Protein AF-A0A2N8ZDZ9-F1 (afdb_monomer_lite)

Sequence (120 aa):
MNQGRKRTKITTKKISAPIIPLRFEDMVLDSGSGIKAYTHRLRYRYVPIVKQIKSGDVVLANRDDIVRDIHQMLTPLPANKSKEGYFSGLVSYFRYIDGMGYHGDLFSNAIMGDCIKHFN

Secondary structure (DSSP, 8-state):
---PPP-----------------GGG-EEE-STT-EEEGGGGGBTT---HHHHHTS---B-S-HHHHHHHHHHHTTS-SSHHHHHHHHHHHHHHHHHHHHT--S-TT-HHHHHHHHTT--

Foldseek 3Di:
DDPDDDDDDDPDDPPPDDPDPDDLQNLWAQQPPRDIQRLSLLQWQLSDDPVVVVVVPTHGPPCVVVSVVVSVVLRPPDNHNVSVVVSVVSSLLRNVCSVVVDDDPSPDPVSVVVVVVVVD

Structure (mmCIF, N/CA/C/O backbone):
data_AF-A0A2N8ZDZ9-F1
#
_entry.id   AF-A0A2N8ZDZ9-F1
#
loop_
_atom_site.group_PDB
_atom_site.id
_atom_site.type_symbol
_atom_site.label_atom_id
_atom_site.label_alt_id
_atom_site.label_comp_id
_atom_site.label_asym_id
_atom_site.label_entity_id
_atom_site.label_seq_id
_atom_site.pdbx_PDB_ins_code
_atom_site.Cartn_x
_atom_site.Cartn_y
_atom_site.Cartn_z
_atom_site.occupancy
_atom_site.B_iso_or_equiv
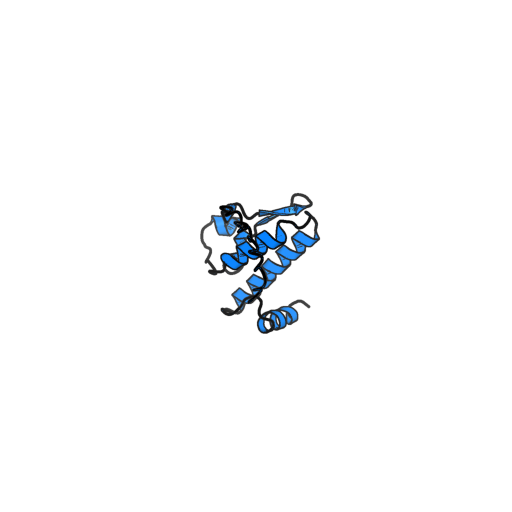_atom_site.auth_seq_id
_atom_site.auth_comp_id
_atom_site.auth_asym_id
_atom_site.auth_atom_id
_atom_site.pdbx_PDB_model_num
ATOM 1 N N . MET A 1 1 ? 3.815 -49.432 45.268 1.00 43.38 1 MET A N 1
ATOM 2 C CA . MET A 1 1 ? 2.802 -48.361 45.113 1.00 43.38 1 MET A CA 1
ATOM 3 C C . MET A 1 1 ? 3.361 -47.306 44.169 1.00 43.38 1 MET A C 1
ATOM 5 O O . MET A 1 1 ? 4.248 -46.571 44.573 1.00 43.38 1 MET A O 1
ATOM 9 N N . ASN A 1 2 ? 2.897 -47.251 42.918 1.00 54.16 2 ASN A N 1
ATOM 10 C CA . ASN A 1 2 ? 3.372 -46.266 41.937 1.00 54.16 2 ASN A CA 1
ATOM 11 C C . ASN A 1 2 ? 2.413 -45.069 41.909 1.00 54.16 2 ASN A C 1
ATOM 13 O O . ASN A 1 2 ? 1.386 -45.108 41.234 1.00 54.16 2 ASN A O 1
ATOM 17 N N . GLN A 1 3 ? 2.724 -44.011 42.661 1.00 61.16 3 GLN A N 1
ATOM 18 C CA . GLN A 1 3 ? 1.995 -42.742 42.574 1.00 61.16 3 GLN A CA 1
ATOM 19 C C . GLN A 1 3 ? 2.439 -41.976 41.319 1.00 61.16 3 GLN A C 1
ATOM 21 O O . GLN A 1 3 ? 3.370 -41.176 41.345 1.00 61.16 3 GLN A O 1
ATOM 26 N N . GLY A 1 4 ? 1.778 -42.241 40.192 1.00 68.50 4 GLY A N 1
ATOM 27 C CA . GLY A 1 4 ? 1.944 -41.449 38.974 1.00 68.50 4 GLY A CA 1
ATOM 28 C C . GLY A 1 4 ? 1.363 -40.037 39.134 1.00 68.50 4 GLY A C 1
ATOM 29 O O . GLY A 1 4 ? 0.242 -39.863 39.613 1.00 68.50 4 GLY A O 1
ATOM 30 N N . ARG A 1 5 ? 2.119 -39.016 38.713 1.00 70.31 5 ARG A N 1
ATOM 31 C CA . ARG A 1 5 ? 1.723 -37.596 38.761 1.00 70.31 5 ARG A CA 1
ATOM 32 C C . ARG A 1 5 ? 0.533 -37.329 37.825 1.00 70.31 5 ARG A C 1
ATOM 34 O O . ARG A 1 5 ? 0.615 -37.605 36.629 1.00 70.31 5 ARG A O 1
ATOM 41 N N . LYS A 1 6 ? -0.560 -36.748 38.344 1.00 69.75 6 LYS A N 1
ATOM 42 C CA . LYS A 1 6 ? -1.724 -36.333 37.533 1.00 69.75 6 LYS A CA 1
ATOM 43 C C . LYS A 1 6 ? -1.302 -35.290 36.488 1.00 69.75 6 LYS A C 1
ATOM 45 O O . LYS A 1 6 ? -0.717 -34.265 36.827 1.00 69.75 6 LYS A O 1
ATOM 50 N N . ARG A 1 7 ? -1.605 -35.558 35.215 1.00 67.12 7 ARG A N 1
ATOM 51 C CA . ARG A 1 7 ? -1.294 -34.689 34.071 1.00 67.12 7 ARG A CA 1
ATOM 52 C C . ARG A 1 7 ? -2.455 -33.710 33.856 1.00 67.12 7 ARG A C 1
ATOM 54 O O . ARG A 1 7 ? -3.563 -34.140 33.548 1.00 67.12 7 ARG A O 1
ATOM 61 N N . THR A 1 8 ? -2.220 -32.411 34.026 1.00 68.94 8 THR A N 1
ATOM 62 C CA . THR A 1 8 ? -3.243 -31.378 33.793 1.00 68.94 8 THR A CA 1
ATOM 63 C C . THR A 1 8 ? -3.447 -31.183 32.291 1.00 68.94 8 THR A C 1
ATOM 65 O O . THR A 1 8 ? -2.526 -30.784 31.580 1.00 68.94 8 THR A O 1
ATOM 68 N N . LYS A 1 9 ? -4.648 -31.492 31.792 1.00 67.12 9 LYS A N 1
ATOM 69 C CA . LYS A 1 9 ? -5.029 -31.310 30.386 1.00 67.12 9 LYS A CA 1
ATOM 70 C C . LYS A 1 9 ? -5.487 -29.860 30.204 1.00 67.12 9 LYS A C 1
ATOM 72 O O . LYS A 1 9 ? -6.586 -29.504 30.615 1.00 67.12 9 LYS A O 1
ATOM 77 N N . ILE A 1 10 ? -4.620 -29.010 29.659 1.00 65.44 10 ILE A N 1
ATOM 78 C CA . ILE A 1 10 ? -4.954 -27.610 29.374 1.00 65.44 10 ILE A CA 1
ATOM 79 C C . ILE A 1 10 ? -5.781 -27.592 28.088 1.00 65.44 10 ILE A C 1
ATOM 81 O O . ILE A 1 10 ? -5.261 -27.857 27.006 1.00 65.44 10 ILE A O 1
ATOM 85 N N . THR A 1 11 ? -7.079 -27.318 28.201 1.00 66.88 11 THR A N 1
ATOM 86 C CA . THR A 1 11 ? -7.948 -27.131 27.037 1.00 66.88 11 THR A CA 1
ATOM 87 C C . THR A 1 11 ? -7.664 -25.754 26.447 1.00 66.88 11 THR A C 1
ATOM 89 O O . THR A 1 11 ? -8.215 -24.750 26.895 1.00 66.88 11 THR A O 1
ATOM 92 N N . THR A 1 12 ? -6.785 -25.681 25.451 1.00 66.56 12 THR A N 1
ATOM 93 C CA . THR A 1 12 ? -6.634 -24.469 24.647 1.00 66.56 12 THR A CA 1
ATOM 94 C C . THR A 1 12 ? -7.909 -24.291 23.826 1.00 66.56 12 THR A C 1
ATOM 96 O O . THR A 1 12 ? -8.196 -25.059 22.907 1.00 66.56 12 THR A O 1
ATOM 99 N N . LYS A 1 13 ? -8.733 -23.294 24.173 1.00 65.88 13 LYS A N 1
ATOM 100 C CA . LYS A 1 13 ? -9.802 -22.852 23.272 1.00 65.88 13 LYS A CA 1
ATOM 101 C C . LYS A 1 13 ? -9.122 -22.405 21.979 1.00 65.88 13 LYS A C 1
ATOM 103 O O . LYS A 1 13 ? -8.348 -21.451 22.002 1.00 65.88 13 LYS A O 1
ATOM 108 N N . LYS A 1 14 ? -9.380 -23.099 20.865 1.00 61.81 14 LYS A N 1
ATOM 109 C CA . LYS A 1 14 ? -9.015 -22.600 19.536 1.00 61.81 14 LYS A CA 1
ATOM 110 C C . LYS A 1 14 ? -9.757 -21.282 19.342 1.00 61.81 14 LYS A C 1
ATOM 112 O O . LYS A 1 14 ? -10.966 -21.283 19.127 1.00 61.81 14 LYS A O 1
ATOM 117 N N . ILE A 1 15 ? -9.046 -20.169 19.472 1.00 60.97 15 ILE A N 1
ATOM 118 C CA . ILE A 1 15 ? -9.559 -18.868 19.063 1.00 60.97 15 ILE A CA 1
ATOM 119 C C . ILE A 1 15 ? -9.626 -18.944 17.540 1.00 60.97 15 ILE A C 1
ATOM 121 O O . ILE A 1 15 ? -8.602 -18.915 16.863 1.00 60.97 15 ILE A O 1
ATOM 125 N N . SER A 1 16 ? -10.826 -19.165 17.006 1.00 61.44 16 SER A N 1
ATOM 126 C CA . SER A 1 16 ? -11.061 -19.040 15.573 1.00 61.44 16 SER A CA 1
ATOM 127 C C . SER A 1 16 ? -10.840 -17.577 15.217 1.00 61.44 16 SER A C 1
ATOM 129 O O . SER A 1 16 ? -11.585 -16.720 15.693 1.00 61.44 16 SER A O 1
ATOM 131 N N . ALA A 1 17 ? -9.818 -17.282 14.415 1.00 59.94 17 ALA A N 1
ATOM 132 C CA . ALA A 1 17 ? -9.669 -15.952 13.849 1.00 59.94 17 ALA A CA 1
ATOM 133 C C . ALA A 1 17 ? -10.923 -15.656 13.001 1.00 59.94 17 ALA A C 1
ATOM 135 O O . ALA A 1 17 ? -11.327 -16.514 12.209 1.00 59.94 17 ALA A O 1
ATOM 136 N N . PRO A 1 18 ? -11.589 -14.505 13.186 1.00 60.38 18 PRO A N 1
ATOM 137 C CA . PRO A 1 18 ? -12.742 -14.157 12.373 1.00 60.38 18 PRO A CA 1
ATOM 138 C C . PRO A 1 18 ? -12.302 -14.024 10.911 1.00 60.38 18 PRO A C 1
ATOM 140 O O . PRO A 1 18 ? -11.437 -13.216 10.578 1.00 60.38 18 PRO A O 1
ATOM 143 N N . ILE A 1 19 ? -12.897 -14.836 10.035 1.00 61.25 19 ILE A N 1
ATOM 144 C CA . ILE A 1 19 ? -12.718 -14.715 8.588 1.00 61.25 19 ILE A CA 1
ATOM 145 C C . ILE A 1 19 ? -13.585 -13.536 8.150 1.00 61.25 19 ILE A C 1
ATOM 147 O O . ILE A 1 19 ? -14.786 -13.685 7.942 1.00 61.25 19 ILE A O 1
ATOM 151 N N . ILE A 1 20 ? -12.992 -12.347 8.075 1.00 61.91 20 ILE A N 1
ATOM 152 C CA . ILE A 1 20 ? -13.667 -11.165 7.540 1.00 61.91 20 ILE A CA 1
ATOM 153 C C . ILE A 1 20 ? -13.511 -11.214 6.015 1.00 61.91 20 ILE A C 1
ATOM 155 O O . ILE A 1 20 ? -12.375 -11.135 5.535 1.00 61.91 20 ILE A O 1
ATOM 159 N N . PRO A 1 21 ? -14.599 -11.355 5.234 1.00 67.94 21 PRO A N 1
ATOM 160 C CA . PRO A 1 21 ? -14.530 -11.212 3.787 1.00 67.94 21 PRO A CA 1
ATOM 161 C C . PRO A 1 21 ? -14.226 -9.745 3.458 1.00 67.94 21 PRO A C 1
ATOM 163 O O . PRO A 1 21 ? -15.121 -8.908 3.392 1.00 67.94 21 PRO A O 1
ATOM 166 N N . LEU A 1 22 ? -12.943 -9.427 3.303 1.00 76.25 22 LEU A N 1
ATOM 167 C CA . LEU A 1 22 ? -12.468 -8.095 2.948 1.00 76.25 22 LEU A CA 1
ATOM 168 C C . LEU A 1 22 ? -12.307 -8.023 1.429 1.00 76.25 22 LEU A C 1
ATOM 170 O O . LEU A 1 22 ? -11.383 -8.621 0.874 1.00 76.25 22 LEU A O 1
ATOM 174 N N . ARG A 1 23 ? -13.212 -7.310 0.753 1.00 85.00 23 ARG A N 1
ATOM 175 C CA . ARG A 1 23 ? -13.049 -6.991 -0.671 1.00 85.00 23 ARG A CA 1
ATOM 176 C C . ARG A 1 23 ? -12.003 -5.895 -0.817 1.00 85.00 23 ARG A C 1
ATOM 178 O O . ARG A 1 23 ? -11.942 -4.986 0.009 1.00 85.00 23 ARG A O 1
ATOM 185 N N . PHE A 1 24 ? -11.200 -5.955 -1.876 1.00 84.56 24 PHE A N 1
ATOM 186 C CA . PHE A 1 24 ? -10.158 -4.955 -2.111 1.00 84.56 24 PHE A CA 1
ATOM 187 C C . PHE A 1 24 ? -10.750 -3.554 -2.278 1.00 84.56 24 PHE A C 1
ATOM 189 O O . PHE A 1 24 ? -10.213 -2.576 -1.769 1.00 84.56 24 PHE A O 1
ATOM 196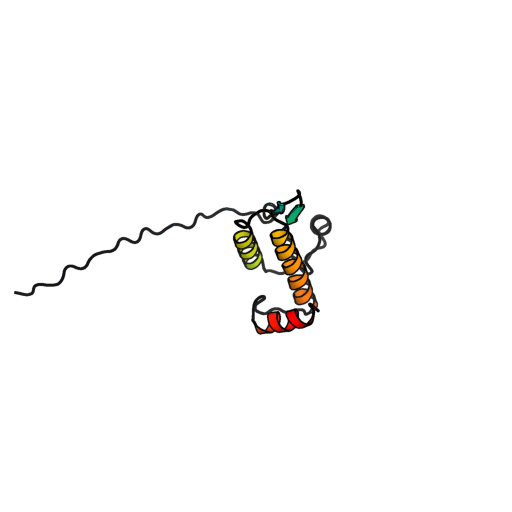 N N . GLU A 1 25 ? -11.901 -3.444 -2.924 1.00 84.31 25 GLU A N 1
ATOM 197 C CA . GLU A 1 25 ? -12.588 -2.177 -3.167 1.00 84.31 25 GLU A CA 1
ATOM 198 C C . GLU A 1 25 ? -12.944 -1.452 -1.858 1.00 84.31 25 GLU A C 1
ATOM 200 O O . GLU A 1 25 ? -12.907 -0.220 -1.810 1.00 84.31 25 GLU A O 1
ATOM 205 N N . ASP A 1 26 ? -13.176 -2.214 -0.786 1.00 87.00 26 ASP A N 1
ATOM 206 C CA . ASP A 1 26 ? -13.530 -1.715 0.543 1.00 87.00 26 ASP A CA 1
ATOM 207 C C . ASP A 1 26 ? -12.297 -1.355 1.395 1.00 87.00 26 ASP A C 1
ATOM 209 O O . ASP A 1 26 ? -12.433 -0.776 2.473 1.00 87.00 26 ASP A O 1
ATOM 213 N N . MET A 1 27 ? -11.076 -1.640 0.919 1.00 91.50 27 MET A N 1
ATOM 214 C CA . MET A 1 27 ? -9.825 -1.368 1.640 1.00 91.50 27 MET A CA 1
ATOM 215 C C . MET A 1 27 ? -9.454 0.119 1.580 1.00 91.50 27 MET A C 1
ATOM 217 O O . MET A 1 27 ? -8.533 0.540 0.859 1.00 91.50 27 MET A O 1
ATOM 221 N N . VAL A 1 28 ? -10.186 0.919 2.353 1.00 92.12 28 VAL A N 1
ATOM 222 C CA . VAL A 1 28 ? -10.046 2.371 2.469 1.00 92.12 28 VAL A CA 1
ATOM 223 C C . VAL A 1 28 ? -9.759 2.748 3.917 1.00 92.12 28 VAL A C 1
ATOM 225 O O . VAL A 1 28 ? -10.450 2.325 4.836 1.00 92.12 28 VAL A O 1
ATOM 228 N N . LEU A 1 29 ? -8.733 3.565 4.116 1.00 90.81 29 LEU A N 1
ATOM 229 C CA . LEU A 1 29 ? -8.361 4.120 5.406 1.00 90.81 29 LEU A CA 1
ATOM 230 C C . LEU A 1 29 ? -8.825 5.573 5.492 1.00 90.81 29 LEU A C 1
ATOM 232 O O . LEU A 1 29 ? -8.615 6.351 4.560 1.00 90.81 29 LEU A O 1
ATOM 236 N N . ASP A 1 30 ? -9.412 5.940 6.628 1.00 89.81 30 ASP A N 1
ATOM 237 C CA . ASP A 1 30 ? -9.589 7.340 7.004 1.00 89.81 30 ASP A CA 1
ATOM 238 C C . ASP A 1 30 ? -8.286 7.850 7.633 1.00 89.81 30 ASP A C 1
ATOM 240 O O . ASP A 1 30 ? -7.819 7.312 8.646 1.00 89.81 30 ASP A O 1
ATOM 244 N N . SER A 1 31 ? -7.676 8.843 6.991 1.00 82.62 31 SER A N 1
ATOM 245 C CA . SER A 1 31 ? -6.432 9.483 7.426 1.00 82.62 31 SER A CA 1
ATOM 246 C C . SER A 1 31 ? -6.682 10.784 8.203 1.00 82.62 31 SER A C 1
ATOM 248 O O . SER A 1 31 ? -5.739 11.503 8.523 1.00 82.62 31 SER A O 1
ATOM 250 N N . GLY A 1 32 ? -7.936 11.081 8.547 1.00 79.12 32 GLY A N 1
ATOM 251 C CA . GLY A 1 32 ? -8.328 12.341 9.166 1.00 79.12 32 GLY A CA 1
ATOM 252 C C . GLY A 1 32 ? -8.525 13.448 8.130 1.00 79.12 32 GLY A C 1
ATOM 253 O O . GLY A 1 32 ? -8.169 13.318 6.957 1.00 79.12 32 GLY A O 1
ATOM 254 N N . SER A 1 33 ? -9.152 14.547 8.555 1.00 78.00 33 SER A N 1
ATOM 255 C CA . SER A 1 33 ? -9.435 15.717 7.702 1.00 78.00 33 SER A CA 1
ATOM 256 C C . SER A 1 33 ? -10.252 15.409 6.433 1.00 78.00 33 SER A C 1
ATOM 258 O O . SER A 1 33 ? -10.213 16.168 5.468 1.00 78.00 33 SER A O 1
ATOM 260 N N . GLY A 1 34 ? -10.986 14.289 6.412 1.00 80.25 34 GLY A N 1
ATOM 261 C CA . GLY A 1 34 ? -11.772 13.840 5.257 1.00 80.25 34 GLY A CA 1
ATOM 262 C C . GLY A 1 34 ? -10.953 13.198 4.129 1.00 80.25 34 GLY A C 1
ATOM 263 O O . GLY A 1 34 ? -11.514 12.879 3.078 1.00 80.25 34 GLY A O 1
ATOM 264 N N . ILE A 1 35 ? -9.646 12.986 4.322 1.00 84.88 35 ILE A N 1
ATOM 265 C CA . ILE A 1 35 ? -8.767 12.373 3.322 1.00 84.88 35 ILE A CA 1
ATOM 266 C C . ILE A 1 35 ? -8.866 10.848 3.416 1.00 84.88 35 ILE A C 1
ATOM 268 O O . ILE A 1 35 ? -8.650 10.246 4.468 1.00 84.88 35 ILE A O 1
ATOM 272 N N . LYS A 1 36 ? -9.166 10.216 2.276 1.00 90.00 36 LYS A N 1
ATOM 273 C CA . LYS A 1 36 ? -9.270 8.758 2.146 1.00 90.00 36 LYS A CA 1
ATOM 274 C C . LYS A 1 36 ? -8.036 8.174 1.468 1.00 90.00 36 LYS A C 1
ATOM 276 O O . LYS A 1 36 ? -7.724 8.517 0.325 1.00 90.00 36 LYS A O 1
ATOM 281 N N . ALA A 1 37 ? -7.385 7.232 2.139 1.00 90.88 37 ALA A N 1
ATOM 282 C CA . ALA A 1 37 ? -6.279 6.454 1.603 1.00 90.88 37 ALA A CA 1
ATOM 283 C C . ALA A 1 37 ? -6.776 5.090 1.096 1.00 90.88 37 ALA A C 1
ATOM 285 O O . ALA A 1 37 ? -7.216 4.232 1.855 1.00 90.88 37 ALA A O 1
ATOM 286 N N . TYR A 1 38 ? -6.703 4.880 -0.217 1.00 93.94 38 TYR A N 1
ATOM 287 C CA . TYR A 1 38 ? -7.184 3.664 -0.875 1.00 93.94 38 TYR A CA 1
ATOM 288 C C . TYR A 1 38 ? -6.070 2.616 -0.941 1.00 93.94 38 TYR A C 1
ATOM 290 O O . TYR A 1 38 ? -5.313 2.563 -1.912 1.00 93.94 38 TYR A O 1
ATOM 298 N N . THR A 1 39 ? -5.952 1.787 0.094 1.00 93.31 39 THR A N 1
ATOM 299 C CA . THR A 1 39 ? -4.868 0.794 0.211 1.00 93.31 39 THR A CA 1
ATOM 300 C C . THR A 1 39 ? -4.870 -0.267 -0.882 1.00 93.31 39 THR A C 1
ATOM 302 O O . THR A 1 39 ? -3.798 -0.716 -1.274 1.00 93.31 39 THR A O 1
ATOM 305 N N . HIS A 1 40 ? -6.020 -0.581 -1.485 1.00 94.00 40 HIS A N 1
ATOM 306 C CA . HIS A 1 40 ? -6.063 -1.505 -2.622 1.00 94.00 40 HIS A CA 1
ATOM 307 C C . HIS A 1 40 ? -5.241 -1.044 -3.824 1.00 94.00 40 HIS A C 1
ATOM 309 O O . HIS A 1 40 ? -4.861 -1.871 -4.640 1.00 94.00 40 HIS A O 1
ATOM 315 N N . ARG A 1 41 ? -4.930 0.254 -3.949 1.00 95.06 41 ARG A N 1
ATOM 316 C CA . ARG A 1 41 ? -4.060 0.772 -5.017 1.00 95.06 41 ARG A CA 1
ATOM 317 C C . ARG A 1 41 ? -2.676 0.135 -4.997 1.00 95.06 41 ARG A C 1
ATOM 319 O O . ARG A 1 41 ? -2.046 0.023 -6.044 1.00 95.06 41 ARG A O 1
ATOM 326 N N . LEU A 1 42 ? -2.215 -0.280 -3.816 1.00 94.62 42 LEU A N 1
ATOM 327 C CA . LEU A 1 42 ? -0.915 -0.909 -3.640 1.00 94.62 42 LEU A CA 1
ATOM 328 C C . LEU A 1 42 ? -0.818 -2.230 -4.408 1.00 94.62 42 LEU A C 1
ATOM 330 O O . LEU A 1 42 ? 0.283 -2.611 -4.759 1.00 94.62 42 LEU A O 1
ATOM 334 N N . ARG A 1 43 ? -1.922 -2.903 -4.758 1.00 94.25 43 ARG A N 1
ATOM 335 C CA . ARG A 1 43 ? -1.873 -4.184 -5.488 1.00 94.25 43 ARG A CA 1
AT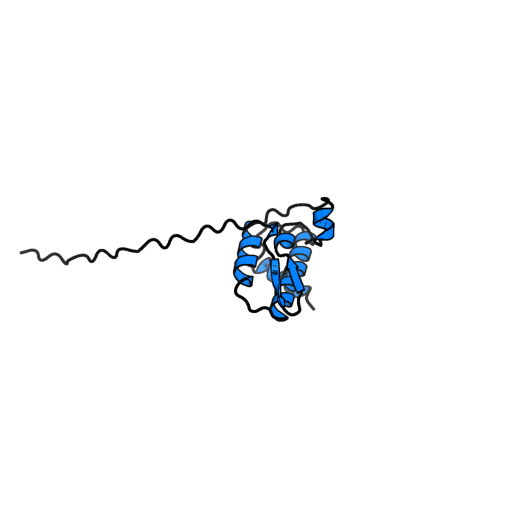OM 336 C C . ARG A 1 43 ? -1.391 -4.079 -6.937 1.00 94.25 43 ARG A C 1
ATOM 338 O O . ARG A 1 43 ? -1.064 -5.093 -7.547 1.00 94.25 43 ARG A O 1
ATOM 345 N N . TYR A 1 44 ? -1.384 -2.874 -7.500 1.00 95.19 44 TYR A N 1
ATOM 346 C CA . TYR A 1 44 ? -1.036 -2.631 -8.896 1.00 95.19 44 TYR A CA 1
ATOM 347 C C . TYR A 1 44 ? 0.394 -2.105 -9.021 1.00 95.19 44 TYR A C 1
ATOM 349 O O . TYR A 1 44 ? 0.882 -1.400 -8.130 1.00 95.19 44 TYR A O 1
ATOM 357 N N . ARG A 1 45 ? 1.041 -2.399 -10.153 1.00 93.69 45 ARG A N 1
ATOM 358 C CA . ARG A 1 45 ? 2.356 -1.851 -10.505 1.00 93.69 45 ARG A CA 1
ATOM 359 C C . ARG A 1 45 ? 2.302 -0.327 -10.604 1.00 93.69 45 ARG A C 1
ATOM 361 O O . ARG A 1 45 ? 1.334 0.229 -11.118 1.00 93.69 45 ARG A O 1
ATOM 368 N N . TYR A 1 46 ? 3.339 0.338 -10.103 1.00 94.56 46 TYR A N 1
ATOM 369 C CA . TYR A 1 46 ? 3.496 1.796 -10.030 1.00 94.56 46 TYR A CA 1
ATOM 370 C C . TYR A 1 46 ? 2.430 2.535 -9.209 1.00 94.56 46 TYR A C 1
ATOM 372 O O . TYR A 1 46 ? 2.387 3.770 -9.195 1.00 94.56 46 TYR A O 1
ATOM 380 N N . VAL A 1 47 ? 1.597 1.804 -8.463 1.00 95.19 47 VAL A N 1
ATOM 381 C CA . VAL A 1 47 ? 0.606 2.357 -7.531 1.00 95.19 47 VAL A CA 1
ATOM 382 C C . VAL A 1 47 ? -0.227 3.488 -8.181 1.00 95.19 47 VAL A C 1
ATOM 384 O O . VAL A 1 47 ? -0.135 4.669 -7.793 1.00 95.19 47 VAL A O 1
ATOM 387 N N . PRO A 1 48 ? -1.027 3.155 -9.209 1.00 94.75 48 PRO A N 1
ATOM 388 C CA . PRO A 1 48 ? -1.836 4.101 -9.960 1.00 94.75 48 PRO A CA 1
ATOM 389 C C . PRO A 1 48 ? -2.861 4.785 -9.051 1.00 94.75 48 PRO A C 1
ATOM 391 O O . PRO A 1 48 ? -3.182 4.323 -7.948 1.00 94.75 48 PRO A O 1
ATOM 394 N N . ILE A 1 49 ? -3.376 5.931 -9.483 1.00 94.00 49 ILE A N 1
ATOM 395 C CA . ILE A 1 49 ? -4.480 6.599 -8.782 1.00 94.00 49 ILE A CA 1
ATOM 396 C C . ILE A 1 49 ? -5.805 5.872 -9.045 1.00 94.0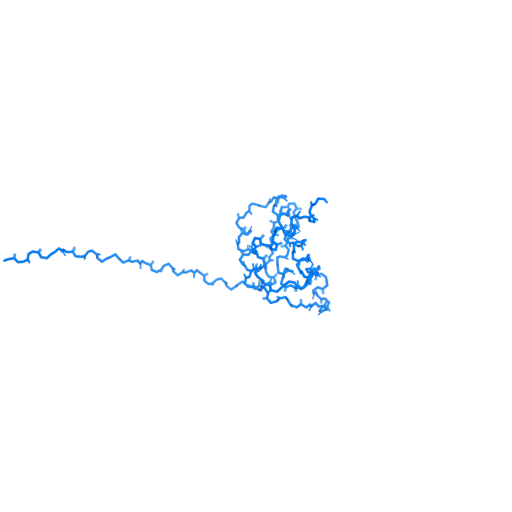0 49 ILE A C 1
ATOM 398 O O . ILE A 1 49 ? -5.966 5.189 -10.052 1.00 94.00 49 ILE A O 1
ATOM 402 N N . VAL A 1 50 ? -6.802 6.068 -8.177 1.00 92.19 50 VAL A N 1
ATOM 403 C CA . VAL A 1 50 ? -8.121 5.408 -8.301 1.00 92.19 50 VAL A CA 1
ATOM 404 C C . VAL A 1 50 ? -8.766 5.642 -9.672 1.00 92.19 50 VAL A C 1
ATOM 406 O O . VAL A 1 50 ? -9.390 4.741 -10.223 1.00 92.19 50 VAL A O 1
ATOM 409 N N . LYS A 1 51 ? -8.588 6.835 -10.257 1.00 92.19 51 LYS A N 1
ATOM 410 C CA . LYS A 1 51 ? -9.102 7.149 -11.600 1.00 92.19 51 LYS A CA 1
ATOM 411 C C . LYS A 1 51 ? -8.486 6.263 -12.693 1.00 92.19 51 LYS A C 1
ATOM 413 O O . LYS A 1 51 ? -9.214 5.834 -13.574 1.00 92.19 51 LYS A O 1
ATOM 418 N N . GLN A 1 52 ? -7.191 5.961 -12.600 1.00 92.12 52 GLN A N 1
ATOM 419 C CA . GLN A 1 52 ? -6.481 5.089 -13.547 1.00 92.12 52 GLN A CA 1
ATOM 420 C C . GLN A 1 52 ? -6.886 3.619 -13.379 1.00 92.12 52 GLN A C 1
ATOM 422 O O . GLN A 1 52 ? -7.027 2.892 -14.352 1.00 92.12 52 GLN A O 1
ATOM 427 N N . ILE A 1 53 ? -7.148 3.183 -12.145 1.00 91.44 53 ILE A N 1
ATOM 428 C CA . ILE A 1 53 ? -7.669 1.830 -11.896 1.00 91.44 53 ILE A CA 1
ATOM 429 C C . ILE A 1 53 ? -9.036 1.660 -12.565 1.00 91.44 53 ILE A C 1
ATOM 431 O O . ILE A 1 53 ? -9.295 0.644 -13.201 1.00 91.44 53 ILE A O 1
ATOM 435 N N . LYS A 1 54 ? -9.897 2.681 -12.479 1.00 90.75 54 LYS A N 1
ATOM 436 C CA . LYS A 1 54 ? -11.214 2.670 -13.128 1.00 90.75 54 LYS A CA 1
ATOM 437 C C . LYS A 1 54 ? -11.147 2.646 -14.657 1.00 90.75 54 LYS A C 1
ATOM 439 O O . LYS A 1 54 ? -12.082 2.142 -15.265 1.00 90.75 54 LYS A O 1
ATOM 444 N N . SER A 1 55 ? -10.087 3.175 -15.273 1.00 92.25 55 SER A N 1
ATOM 445 C CA . SER A 1 55 ? -9.909 3.100 -16.730 1.00 92.25 55 SER A CA 1
ATOM 446 C C . SER A 1 55 ? -9.419 1.733 -17.219 1.00 92.25 55 SER A C 1
ATOM 448 O O . SER A 1 55 ? -9.400 1.511 -18.422 1.00 92.25 55 SER A O 1
ATOM 450 N N . GLY A 1 56 ? -9.041 0.815 -16.321 1.00 88.19 56 GLY A N 1
ATOM 451 C CA . GLY A 1 56 ? -8.712 -0.577 -16.653 1.00 88.19 56 GLY A CA 1
ATOM 452 C C . GLY A 1 56 ? -7.295 -0.821 -17.184 1.00 88.19 56 GLY A C 1
ATOM 453 O O . GLY A 1 56 ? -6.865 -1.968 -17.229 1.00 88.19 56 GLY A O 1
ATOM 454 N N . ASP A 1 57 ? -6.542 0.228 -17.515 1.00 90.00 57 ASP A N 1
ATOM 455 C CA . ASP A 1 57 ? -5.152 0.142 -17.986 1.00 90.00 57 ASP A CA 1
ATOM 456 C C . ASP A 1 57 ? -4.157 0.039 -16.813 1.00 90.00 57 ASP A C 1
ATOM 458 O O . ASP A 1 57 ? -3.331 0.919 -16.565 1.00 90.00 57 ASP A O 1
ATOM 462 N N . VAL A 1 58 ? -4.318 -1.000 -15.988 1.00 93.25 58 VAL A N 1
ATOM 463 C CA . VAL A 1 58 ? -3.484 -1.238 -14.802 1.00 93.25 58 VAL A CA 1
ATOM 464 C C . VAL A 1 58 ? -3.041 -2.693 -14.720 1.00 93.25 58 VAL A C 1
ATOM 466 O O . VAL A 1 58 ? -3.799 -3.617 -15.000 1.00 93.25 58 VAL A O 1
ATOM 469 N N . VAL A 1 59 ? -1.801 -2.902 -14.281 1.00 93.44 59 VAL A N 1
ATOM 470 C CA . VAL A 1 59 ? -1.190 -4.233 -14.173 1.00 93.44 59 VAL A CA 1
ATOM 471 C C . VAL A 1 59 ? -1.122 -4.653 -12.709 1.00 93.44 59 VAL A C 1
ATOM 473 O O . VAL A 1 59 ? -0.654 -3.889 -11.864 1.00 93.44 59 VAL A O 1
ATOM 476 N N . LEU A 1 60 ? -1.562 -5.874 -12.398 1.00 92.94 60 LEU A N 1
ATOM 477 C CA . LEU A 1 60 ? -1.438 -6.449 -11.057 1.00 92.94 60 LEU A CA 1
ATOM 478 C C . LEU A 1 60 ? 0.023 -6.792 -10.732 1.00 92.94 60 LEU A C 1
ATOM 480 O O . LEU A 1 60 ? 0.769 -7.297 -11.570 1.00 92.94 60 LEU A O 1
ATOM 484 N N . ALA A 1 61 ? 0.425 -6.523 -9.492 1.00 91.19 61 ALA A N 1
ATOM 485 C CA . ALA A 1 61 ? 1.758 -6.819 -8.967 1.00 91.19 61 ALA A CA 1
ATOM 486 C C . ALA A 1 61 ? 1.803 -8.107 -8.119 1.00 91.19 61 ALA A C 1
ATOM 488 O O . ALA A 1 61 ? 2.841 -8.400 -7.537 1.00 91.19 61 ALA A O 1
ATOM 489 N N . ASN A 1 62 ? 0.699 -8.867 -8.040 1.00 90.06 62 ASN A N 1
ATOM 490 C CA . ASN A 1 62 ? 0.584 -10.137 -7.301 1.00 90.06 62 ASN A CA 1
ATOM 491 C C . ASN A 1 62 ? 1.045 -10.065 -5.831 1.00 90.06 62 ASN A C 1
ATOM 493 O O . ASN A 1 62 ? 1.623 -11.009 -5.304 1.00 90.06 62 ASN A O 1
ATOM 497 N N . ARG A 1 63 ? 0.777 -8.939 -5.162 1.00 90.69 63 ARG A N 1
ATOM 498 C CA . ARG A 1 63 ? 1.152 -8.676 -3.759 1.00 90.69 63 ARG A CA 1
ATOM 499 C C . ARG A 1 63 ? -0.059 -8.512 -2.841 1.00 90.69 63 ARG A C 1
ATOM 501 O O . ARG A 1 63 ? -0.027 -7.753 -1.879 1.00 90.69 63 ARG A O 1
ATOM 508 N N . ASP A 1 64 ? -1.141 -9.207 -3.174 1.00 91.19 64 ASP A N 1
ATOM 509 C CA . ASP A 1 64 ? -2.460 -9.078 -2.549 1.00 91.19 64 ASP A CA 1
ATOM 510 C C . ASP A 1 64 ? -2.432 -9.385 -1.035 1.00 91.19 64 ASP A C 1
ATOM 512 O O . ASP A 1 64 ? -3.038 -8.645 -0.257 1.00 91.19 64 ASP A O 1
ATOM 516 N N . ASP A 1 65 ? -1.669 -10.393 -0.596 1.00 90.00 65 ASP A N 1
ATOM 517 C CA . ASP A 1 65 ? -1.517 -10.734 0.829 1.00 90.00 65 ASP A CA 1
ATOM 518 C C . ASP A 1 65 ? -0.820 -9.621 1.620 1.00 90.00 65 ASP A C 1
ATOM 520 O O . ASP A 1 65 ? -1.322 -9.170 2.646 1.00 90.00 65 ASP A O 1
ATOM 524 N N . ILE A 1 66 ? 0.267 -9.074 1.070 1.00 91.38 66 ILE A N 1
ATOM 525 C CA . ILE A 1 66 ? 0.992 -7.946 1.666 1.00 91.38 66 ILE A CA 1
ATOM 526 C C . ILE A 1 66 ? 0.080 -6.720 1.793 1.00 91.38 66 ILE A C 1
ATOM 528 O O . ILE A 1 66 ? 0.088 -6.025 2.808 1.00 91.38 66 ILE A O 1
ATOM 532 N N . VAL A 1 67 ? -0.734 -6.439 0.770 1.00 92.81 67 VAL A N 1
ATOM 533 C CA . VAL A 1 67 ? -1.677 -5.311 0.801 1.00 92.81 67 VAL A CA 1
ATOM 534 C C . VAL A 1 67 ? -2.736 -5.503 1.888 1.00 92.81 67 VAL A C 1
ATOM 536 O O . VAL A 1 67 ? -3.102 -4.530 2.555 1.00 92.81 67 VAL A O 1
ATOM 539 N N . ARG A 1 68 ? -3.209 -6.737 2.101 1.00 92.31 68 ARG A N 1
ATOM 540 C CA . ARG A 1 68 ? -4.137 -7.071 3.192 1.00 92.31 68 ARG A CA 1
ATOM 541 C C . ARG A 1 68 ? -3.497 -6.860 4.557 1.00 92.31 68 ARG A C 1
ATOM 543 O O . ARG A 1 68 ? -4.114 -6.192 5.386 1.00 92.31 68 ARG A O 1
ATOM 550 N N . ASP A 1 69 ? -2.274 -7.333 4.755 1.00 91.81 69 ASP A N 1
ATOM 551 C CA . ASP A 1 69 ? -1.551 -7.180 6.021 1.00 91.81 69 ASP A CA 1
ATOM 552 C C . ASP A 1 69 ? -1.305 -5.703 6.348 1.00 91.81 69 ASP A C 1
ATOM 554 O O . ASP A 1 69 ? -1.606 -5.244 7.450 1.00 91.81 69 ASP A O 1
ATOM 558 N N . ILE A 1 70 ? -0.862 -4.916 5.361 1.00 93.19 70 ILE A N 1
ATOM 559 C CA . ILE A 1 70 ? -0.684 -3.463 5.498 1.00 93.19 70 ILE A CA 1
ATOM 560 C C . ILE A 1 70 ? -1.998 -2.789 5.893 1.00 93.19 70 ILE A C 1
ATOM 562 O O . ILE A 1 70 ? -2.027 -1.963 6.807 1.00 93.19 70 ILE A O 1
ATOM 566 N N . HIS A 1 71 ? -3.095 -3.111 5.209 1.00 93.50 71 HIS A N 1
ATOM 567 C CA . HIS A 1 71 ? -4.386 -2.504 5.511 1.00 93.50 71 HIS A CA 1
ATOM 568 C C . HIS A 1 71 ? -4.852 -2.852 6.923 1.00 93.50 71 HIS A C 1
ATOM 570 O O . HIS A 1 71 ? -5.264 -1.960 7.665 1.00 93.50 71 HIS A O 1
ATOM 576 N N . GLN A 1 72 ? -4.743 -4.119 7.324 1.00 91.75 72 GLN A N 1
ATOM 577 C CA . GLN A 1 72 ? -5.093 -4.562 8.672 1.00 91.75 72 GLN A CA 1
ATOM 578 C C . GLN A 1 72 ? -4.225 -3.883 9.734 1.00 91.75 72 GLN A C 1
ATOM 580 O O . GLN A 1 72 ? -4.756 -3.436 10.747 1.00 91.75 72 GLN A O 1
ATOM 585 N N . MET A 1 73 ? -2.925 -3.725 9.477 1.00 91.50 73 MET A N 1
ATOM 586 C CA . MET A 1 73 ? -1.990 -3.039 10.371 1.00 91.50 73 MET A CA 1
ATOM 587 C C . MET A 1 73 ? -2.324 -1.550 10.534 1.00 91.50 73 MET A C 1
ATOM 589 O O . MET A 1 73 ? -2.251 -1.014 11.638 1.00 91.50 73 MET A O 1
ATOM 593 N N . LEU A 1 74 ? -2.710 -0.869 9.451 1.00 91.81 74 LEU A N 1
ATOM 594 C CA . LEU A 1 74 ? -3.024 0.561 9.482 1.00 91.81 74 LEU A CA 1
ATOM 595 C C . LEU A 1 74 ? -4.452 0.858 9.965 1.00 91.81 74 LEU A C 1
ATOM 597 O O . LEU A 1 74 ? -4.710 1.954 10.460 1.00 91.81 74 LEU A O 1
ATOM 601 N N . THR A 1 75 ? -5.388 -0.083 9.832 1.00 92.00 75 THR A N 1
ATOM 602 C CA . THR A 1 75 ? -6.796 0.083 10.235 1.00 92.00 75 THR A CA 1
ATOM 603 C C . THR A 1 75 ? -6.970 0.597 11.672 1.00 92.00 75 THR A C 1
ATOM 605 O O . THR A 1 75 ? -7.630 1.628 11.821 1.00 92.00 75 THR A O 1
ATOM 608 N N . PRO A 1 76 ? -6.366 -0.019 12.712 1.00 92.25 76 PRO A N 1
ATOM 609 C CA . PRO A 1 76 ? -6.555 0.400 14.103 1.00 92.25 76 PRO A CA 1
ATOM 610 C C . PRO A 1 76 ? -5.861 1.722 14.457 1.00 92.25 76 PRO A C 1
ATOM 612 O O . PRO A 1 76 ? -6.089 2.250 15.544 1.00 92.25 76 PRO A O 1
ATOM 615 N N . LEU A 1 77 ? -5.010 2.270 13.580 1.00 90.44 77 LEU A N 1
ATOM 616 C CA . LEU A 1 77 ? -4.332 3.536 13.849 1.00 90.44 77 LEU A CA 1
ATOM 617 C C . LEU A 1 77 ? -5.324 4.709 13.832 1.00 90.44 77 LEU A C 1
ATOM 619 O O . LEU A 1 77 ? -6.212 4.741 12.968 1.00 90.44 77 LEU A O 1
ATOM 623 N N . PRO A 1 78 ? -5.147 5.707 14.719 1.00 90.56 78 PRO A N 1
ATOM 624 C CA . PRO A 1 78 ? -6.007 6.883 14.759 1.00 90.56 78 PRO A CA 1
ATOM 625 C C . PRO A 1 78 ? -5.986 7.636 13.425 1.00 90.56 78 PRO A C 1
ATOM 627 O O . PRO A 1 78 ? -4.958 7.713 12.749 1.00 90.56 78 PRO A O 1
ATOM 630 N N . ALA A 1 79 ? -7.132 8.206 13.056 1.00 89.56 79 ALA A N 1
ATOM 631 C CA . ALA A 1 79 ? -7.277 9.043 11.871 1.00 89.56 79 ALA A CA 1
ATOM 632 C C . ALA A 1 79 ? -6.524 10.370 12.080 1.00 89.56 79 ALA A C 1
ATOM 634 O O . ALA A 1 79 ? -7.045 11.317 12.667 1.00 89.56 79 ALA A O 1
ATOM 635 N N . ASN A 1 80 ? -5.259 10.409 11.664 1.00 88.81 80 ASN A N 1
ATOM 636 C CA . ASN A 1 80 ? -4.378 11.561 11.806 1.00 88.81 80 ASN A CA 1
ATOM 637 C C . ASN A 1 80 ? -3.439 11.715 10.599 1.00 88.81 80 ASN A C 1
ATOM 639 O O . ASN A 1 80 ? -3.241 10.792 9.806 1.00 88.81 80 ASN A O 1
ATOM 643 N N . LYS A 1 81 ? -2.782 12.877 10.517 1.00 87.31 81 LYS A N 1
ATOM 644 C CA . LYS A 1 81 ? -1.825 13.200 9.447 1.00 87.31 81 LYS A CA 1
ATOM 645 C C . LYS A 1 81 ? -0.678 12.185 9.329 1.00 87.31 81 LYS A C 1
ATOM 647 O O . LYS A 1 81 ? -0.172 11.951 8.237 1.00 87.31 81 LYS A O 1
ATOM 652 N N . SER A 1 82 ? -0.275 11.540 10.424 1.00 88.75 82 SER A N 1
ATOM 653 C CA . SER A 1 82 ? 0.767 10.506 10.378 1.00 88.75 82 SER A CA 1
ATOM 654 C C . SER A 1 82 ? 0.317 9.278 9.589 1.00 88.75 82 SER A C 1
ATOM 656 O O . SER A 1 82 ? 1.098 8.739 8.812 1.00 88.75 82 SER A O 1
ATOM 658 N N . LYS A 1 83 ? -0.953 8.875 9.714 1.00 89.88 83 LYS A N 1
ATOM 659 C CA . LYS A 1 83 ? -1.541 7.768 8.947 1.00 89.88 83 LYS A CA 1
ATOM 660 C C . LYS A 1 83 ? -1.545 8.045 7.443 1.00 89.88 83 LYS A C 1
ATOM 662 O O . LYS A 1 83 ? -1.274 7.139 6.656 1.00 89.88 83 LYS A O 1
ATOM 667 N N . GLU A 1 84 ? -1.802 9.292 7.046 1.00 88.50 84 GLU A N 1
ATOM 668 C CA . GLU A 1 84 ? -1.616 9.753 5.663 1.00 88.50 84 GLU A CA 1
ATOM 669 C C . GLU A 1 84 ? -0.152 9.610 5.225 1.00 88.50 84 GLU A C 1
ATOM 671 O O . GLU A 1 84 ? 0.130 9.032 4.175 1.00 88.50 84 GLU A O 1
ATOM 676 N N . GLY A 1 85 ? 0.780 10.080 6.062 1.00 89.88 85 GLY A N 1
ATOM 677 C CA . GLY A 1 85 ? 2.218 9.992 5.817 1.00 89.88 85 GLY A CA 1
ATOM 678 C C . GLY A 1 85 ? 2.706 8.555 5.625 1.00 89.88 85 GLY A C 1
ATOM 679 O O . GLY A 1 85 ? 3.427 8.284 4.668 1.00 89.88 85 GLY A O 1
ATOM 680 N N . TYR A 1 86 ? 2.257 7.615 6.462 1.00 91.25 86 TYR A N 1
ATOM 681 C CA . TYR A 1 86 ? 2.580 6.192 6.314 1.00 91.25 86 TYR A CA 1
ATOM 682 C C . TYR A 1 86 ? 2.090 5.640 4.977 1.00 91.25 86 TYR A C 1
ATOM 684 O O . TYR A 1 86 ? 2.843 4.974 4.268 1.00 91.25 86 TYR A O 1
ATOM 692 N N . PHE A 1 87 ? 0.851 5.956 4.592 1.00 91.94 87 PHE A N 1
ATOM 693 C CA . PHE A 1 87 ? 0.319 5.520 3.306 1.00 91.94 87 PHE A CA 1
ATOM 694 C C . PHE A 1 87 ? 1.083 6.137 2.128 1.00 91.94 87 PHE A C 1
ATOM 696 O O . PHE A 1 87 ? 1.435 5.425 1.189 1.00 91.94 87 PHE A O 1
ATOM 703 N N . SER A 1 88 ? 1.390 7.435 2.183 1.00 91.00 88 SER A N 1
ATOM 704 C CA . SER A 1 88 ? 2.193 8.110 1.158 1.00 91.00 88 SER A CA 1
ATOM 705 C C . SER A 1 88 ? 3.592 7.500 1.038 1.00 91.00 88 SER A C 1
ATOM 707 O O . SER A 1 88 ? 4.071 7.282 -0.074 1.00 91.00 88 SER A O 1
ATOM 709 N N . GLY A 1 89 ? 4.228 7.173 2.166 1.00 91.62 89 GLY A N 1
ATOM 710 C CA . GLY A 1 89 ? 5.523 6.494 2.197 1.00 91.62 89 GLY A CA 1
ATOM 711 C C . GLY A 1 89 ? 5.475 5.133 1.506 1.00 91.62 89 GLY A C 1
ATOM 712 O O . GLY A 1 89 ? 6.316 4.849 0.655 1.00 91.62 89 GLY A O 1
ATOM 713 N N . LEU A 1 90 ? 4.441 4.331 1.782 1.00 93.12 90 LEU A N 1
ATOM 714 C CA . LEU A 1 90 ? 4.225 3.049 1.105 1.00 93.12 90 LEU A CA 1
ATOM 715 C C . LEU A 1 90 ? 4.034 3.228 -0.405 1.00 93.12 90 LEU A C 1
ATOM 717 O O . LEU A 1 90 ? 4.635 2.497 -1.186 1.00 93.12 90 LEU A O 1
ATOM 721 N N . VAL A 1 91 ? 3.243 4.214 -0.839 1.00 93.75 91 VAL A N 1
ATOM 722 C CA . VAL A 1 91 ? 3.050 4.505 -2.271 1.00 93.75 91 VAL A CA 1
ATOM 723 C C . VAL A 1 91 ? 4.390 4.780 -2.961 1.00 93.75 91 VAL A C 1
ATOM 725 O O . VAL A 1 91 ? 4.651 4.203 -4.018 1.00 93.75 91 VAL A O 1
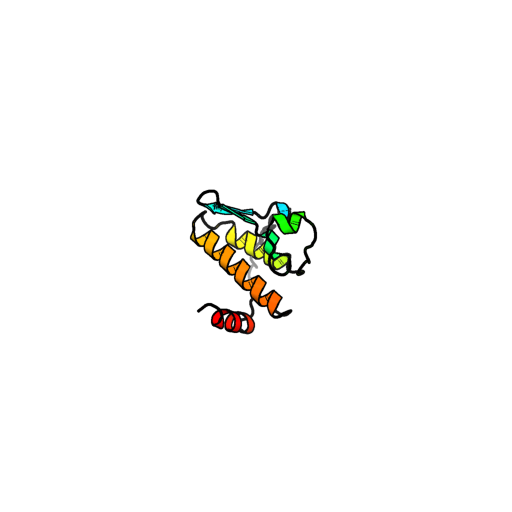ATOM 728 N N . SER A 1 92 ? 5.239 5.627 -2.374 1.00 91.75 92 SER A N 1
ATOM 729 C CA . SER A 1 92 ? 6.570 5.930 -2.915 1.00 91.75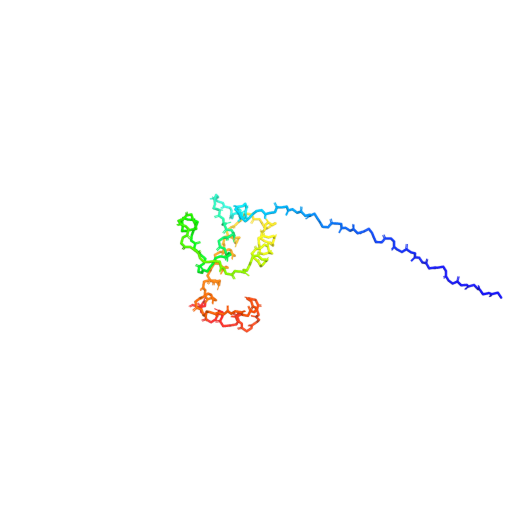 92 SER A CA 1
ATOM 730 C C . SER A 1 92 ? 7.477 4.699 -2.930 1.00 91.75 92 SER A C 1
ATOM 732 O O . SER A 1 92 ? 8.127 4.426 -3.936 1.00 91.75 92 SER A O 1
ATOM 734 N N . TYR A 1 93 ? 7.462 3.920 -1.849 1.00 91.94 93 TYR A N 1
ATOM 735 C CA . TYR A 1 93 ? 8.250 2.700 -1.707 1.00 91.94 93 TYR A CA 1
ATOM 736 C C . TYR A 1 93 ? 7.927 1.660 -2.786 1.00 91.94 93 TYR A C 1
ATOM 738 O O . TYR A 1 93 ? 8.808 1.213 -3.519 1.00 91.94 93 TYR A O 1
ATOM 746 N N . PHE A 1 94 ? 6.646 1.324 -2.951 1.00 92.75 94 PHE A N 1
ATOM 747 C CA . PHE A 1 94 ? 6.219 0.354 -3.957 1.00 92.75 94 PHE A CA 1
ATOM 748 C C . PHE A 1 94 ? 6.487 0.841 -5.384 1.00 92.75 94 PHE A C 1
ATOM 750 O O . PHE A 1 94 ? 6.891 0.045 -6.225 1.00 92.75 94 PHE A O 1
ATOM 757 N N . ARG A 1 95 ? 6.329 2.143 -5.663 1.00 92.94 95 ARG A N 1
ATOM 758 C CA . ARG A 1 95 ? 6.700 2.724 -6.965 1.00 92.94 95 ARG A CA 1
ATOM 759 C C . ARG A 1 95 ? 8.176 2.544 -7.282 1.00 92.94 95 ARG A C 1
ATOM 761 O O . ARG A 1 95 ? 8.511 2.237 -8.422 1.00 92.94 95 ARG A O 1
ATOM 768 N N . TYR A 1 96 ? 9.032 2.745 -6.288 1.00 90.88 96 TYR A N 1
ATOM 769 C CA . TYR A 1 96 ? 10.469 2.598 -6.446 1.00 90.88 96 TYR A CA 1
ATOM 770 C C . TYR A 1 96 ? 10.858 1.138 -6.722 1.00 90.88 96 TYR A C 1
ATOM 772 O O . TYR A 1 96 ? 11.549 0.862 -7.701 1.00 90.88 96 TYR A O 1
ATOM 780 N N . ILE A 1 97 ? 10.328 0.193 -5.940 1.00 91.00 97 ILE A N 1
ATOM 781 C CA . ILE A 1 97 ? 10.518 -1.251 -6.168 1.00 91.00 97 ILE A CA 1
ATOM 782 C C . ILE A 1 97 ? 10.044 -1.661 -7.565 1.00 91.00 97 ILE A C 1
ATOM 784 O O . ILE A 1 97 ? 10.768 -2.356 -8.280 1.00 91.00 97 ILE A O 1
ATOM 788 N N . ASP A 1 98 ? 8.850 -1.214 -7.965 1.00 91.50 98 ASP A N 1
ATOM 789 C CA . ASP A 1 98 ? 8.290 -1.516 -9.284 1.00 91.50 98 ASP A CA 1
ATOM 790 C C . ASP A 1 98 ? 9.177 -0.946 -10.407 1.00 91.50 98 ASP A C 1
ATOM 792 O O . ASP A 1 98 ? 9.337 -1.578 -11.450 1.00 91.50 98 ASP A O 1
ATOM 796 N N . GLY A 1 99 ? 9.799 0.218 -10.185 1.00 89.12 99 GLY A N 1
ATOM 797 C CA . GLY A 1 99 ? 10.767 0.829 -11.100 1.00 89.12 99 GLY A CA 1
ATOM 798 C C . GLY A 1 99 ? 12.070 0.043 -11.248 1.00 89.12 99 GLY A C 1
ATOM 799 O O . GLY A 1 99 ? 12.627 0.006 -12.341 1.00 89.12 99 GLY A O 1
ATOM 800 N N . MET A 1 100 ? 12.527 -0.628 -10.189 1.00 88.19 100 MET A N 1
ATOM 801 C CA . MET A 1 100 ? 13.712 -1.494 -10.232 1.00 88.19 100 MET A CA 1
ATOM 802 C C . MET A 1 100 ? 13.429 -2.896 -10.786 1.00 88.19 100 MET A C 1
ATOM 804 O O . MET A 1 100 ? 14.367 -3.654 -11.023 1.00 88.19 100 MET A O 1
ATOM 808 N N . GLY A 1 101 ? 12.158 -3.277 -10.951 1.00 85.19 101 GLY A N 1
ATOM 809 C CA . GLY A 1 101 ? 11.790 -4.647 -11.319 1.00 85.19 101 GLY A CA 1
ATOM 810 C C . GLY A 1 101 ? 12.164 -5.673 -10.243 1.00 85.19 101 GLY A C 1
ATOM 811 O O . GLY A 1 101 ? 12.498 -6.813 -10.560 1.00 85.19 101 GLY A O 1
ATOM 812 N N . TYR A 1 102 ? 12.157 -5.275 -8.967 1.00 84.06 102 TYR A N 1
ATOM 813 C CA . TYR A 1 102 ? 12.513 -6.174 -7.873 1.00 84.06 102 TYR A CA 1
ATOM 814 C C . TYR A 1 102 ? 11.383 -7.179 -7.595 1.00 84.06 102 TYR A C 1
ATOM 816 O O . TYR A 1 102 ? 10.228 -6.803 -7.400 1.00 84.06 102 TYR A O 1
ATOM 824 N N . HIS A 1 103 ? 11.733 -8.467 -7.553 1.00 78.25 103 HIS A N 1
ATOM 825 C CA . HIS A 1 103 ? 10.790 -9.585 -7.397 1.00 78.25 103 HIS A CA 1
ATOM 826 C C . HIS A 1 103 ? 11.012 -10.417 -6.120 1.00 78.25 103 HIS A C 1
ATOM 828 O O . HIS A 1 103 ? 10.394 -11.467 -5.961 1.00 78.25 103 HIS A O 1
ATOM 834 N N . GLY A 1 104 ? 11.912 -9.982 -5.234 1.00 82.88 104 GLY A N 1
ATOM 835 C CA . GLY A 1 104 ? 12.186 -10.659 -3.965 1.00 82.88 104 GLY A CA 1
ATOM 836 C C . GLY A 1 104 ? 11.240 -10.234 -2.840 1.00 82.88 104 GLY A C 1
ATOM 837 O O . GLY A 1 104 ? 10.169 -9.673 -3.070 1.00 82.88 104 GLY A O 1
ATOM 838 N N . ASP A 1 105 ? 11.667 -10.473 -1.601 1.00 85.88 105 ASP A N 1
ATOM 839 C CA . ASP A 1 105 ? 10.943 -10.014 -0.418 1.00 85.88 105 ASP A CA 1
ATOM 840 C C . ASP A 1 105 ? 10.931 -8.478 -0.350 1.00 85.88 105 ASP A C 1
ATOM 842 O O . ASP A 1 105 ? 11.965 -7.828 -0.148 1.00 85.88 105 ASP A O 1
ATOM 846 N N . LEU A 1 106 ? 9.725 -7.922 -0.514 1.00 85.44 106 LEU A N 1
ATOM 847 C CA . LEU A 1 106 ? 9.448 -6.490 -0.561 1.00 85.44 106 LEU A CA 1
ATOM 848 C C . LEU A 1 106 ? 9.794 -5.773 0.742 1.00 85.44 106 LEU A C 1
ATOM 850 O O . LEU A 1 106 ? 9.814 -4.553 0.723 1.00 85.44 106 LEU A O 1
ATOM 854 N N . PHE A 1 107 ? 10.064 -6.470 1.845 1.00 87.12 107 PHE A N 1
ATOM 855 C CA . PHE A 1 107 ? 10.511 -5.869 3.107 1.00 87.12 107 PHE A CA 1
ATOM 856 C C . PHE A 1 107 ? 11.844 -6.445 3.600 1.00 87.12 107 PHE A C 1
ATOM 858 O O . PHE A 1 107 ? 12.169 -6.345 4.782 1.00 87.12 107 PHE A O 1
ATOM 865 N N . SER A 1 108 ? 12.656 -7.014 2.703 1.00 87.44 108 SER A N 1
ATOM 866 C CA . SER A 1 108 ? 14.007 -7.440 3.065 1.00 87.44 108 SER A CA 1
ATOM 867 C C . SER A 1 108 ? 14.900 -6.247 3.430 1.00 87.44 108 SER A C 1
ATOM 869 O O . SER A 1 108 ? 14.855 -5.186 2.804 1.00 87.44 108 SER A O 1
ATOM 871 N N . ASN A 1 109 ? 15.790 -6.433 4.410 1.00 83.81 109 ASN A N 1
ATOM 872 C CA . ASN A 1 109 ? 16.731 -5.385 4.829 1.00 83.81 109 ASN A CA 1
ATOM 873 C C . ASN A 1 109 ? 17.604 -4.867 3.673 1.00 83.81 109 ASN A C 1
ATOM 875 O O . ASN A 1 109 ? 17.975 -3.697 3.666 1.00 83.81 109 ASN A O 1
ATOM 879 N N . ALA A 1 110 ? 17.917 -5.727 2.698 1.00 83.50 110 ALA A N 1
ATOM 880 C CA . ALA A 1 110 ? 18.690 -5.354 1.519 1.00 83.50 110 ALA A CA 1
ATOM 881 C C . ALA A 1 110 ? 17.943 -4.314 0.670 1.00 83.50 110 ALA A C 1
ATOM 883 O O . ALA A 1 110 ? 18.461 -3.220 0.449 1.00 83.50 110 ALA A O 1
ATOM 884 N N . ILE A 1 111 ? 16.700 -4.614 0.266 1.00 83.88 111 ILE A N 1
ATOM 885 C CA . ILE A 1 111 ? 15.932 -3.704 -0.589 1.00 83.88 111 ILE A CA 1
ATOM 886 C C . ILE A 1 111 ? 15.530 -2.434 0.162 1.00 83.88 111 ILE A C 1
ATOM 888 O O . ILE A 1 111 ? 15.614 -1.340 -0.393 1.00 83.88 111 ILE A O 1
ATOM 892 N N . MET A 1 112 ? 15.178 -2.549 1.447 1.00 83.31 112 MET A N 1
ATOM 893 C CA . MET A 1 112 ? 14.884 -1.389 2.289 1.00 83.31 112 MET A CA 1
ATOM 894 C C . MET A 1 112 ? 16.106 -0.473 2.434 1.00 83.31 112 MET A C 1
ATOM 896 O O . MET A 1 112 ? 15.966 0.745 2.333 1.00 83.31 112 MET A O 1
ATOM 900 N N . GLY A 1 113 ? 17.304 -1.043 2.610 1.00 80.12 113 GLY A N 1
ATOM 901 C CA . GLY A 1 113 ? 18.559 -0.294 2.671 1.00 80.12 113 GLY A CA 1
ATOM 902 C C . GLY A 1 113 ? 18.860 0.478 1.386 1.00 80.12 113 GLY A C 1
ATOM 903 O O . GLY A 1 113 ? 19.318 1.619 1.450 1.00 80.12 113 GLY A O 1
ATOM 904 N N . ASP A 1 114 ? 18.545 -0.097 0.225 1.00 78.62 114 ASP A N 1
ATOM 905 C CA . ASP A 1 114 ? 18.688 0.601 -1.053 1.00 78.62 114 ASP A CA 1
ATOM 906 C C . ASP A 1 114 ? 17.632 1.693 -1.239 1.00 78.62 114 ASP A C 1
ATOM 908 O O . ASP A 1 114 ? 17.959 2.773 -1.719 1.00 78.62 114 ASP A O 1
ATOM 912 N N . CYS A 1 115 ? 16.400 1.484 -0.768 1.00 75.56 115 CYS A N 1
ATOM 913 C CA . CYS A 1 115 ? 15.352 2.505 -0.819 1.00 75.56 115 CYS A CA 1
ATOM 914 C C . CYS A 1 115 ? 15.682 3.734 0.045 1.00 75.56 115 CYS A C 1
ATOM 916 O O . CYS A 1 115 ? 15.420 4.858 -0.378 1.00 75.56 115 CYS A O 1
ATOM 918 N N . ILE A 1 116 ? 16.288 3.549 1.227 1.00 71.12 116 ILE A N 1
ATOM 919 C CA . ILE A 1 116 ? 16.642 4.649 2.148 1.00 71.12 116 ILE A CA 1
ATOM 920 C C . ILE A 1 116 ? 17.616 5.648 1.498 1.00 71.12 116 ILE A C 1
ATOM 922 O O . ILE A 1 116 ? 17.536 6.843 1.773 1.00 71.12 116 ILE A O 1
ATOM 926 N N . LYS A 1 117 ? 18.486 5.201 0.582 1.00 60.81 117 LYS A N 1
ATOM 927 C CA . LYS A 1 117 ? 19.441 6.078 -0.124 1.00 60.81 117 LYS A CA 1
ATOM 928 C C . LYS A 1 117 ? 18.767 7.090 -1.057 1.00 60.81 117 LYS A C 1
ATOM 930 O O . LYS A 1 117 ? 19.377 8.105 -1.378 1.00 60.81 117 LYS A O 1
ATOM 935 N N . HIS A 1 118 ? 17.528 6.834 -1.473 1.00 59.28 118 HIS A N 1
ATOM 936 C CA . HIS A 1 118 ? 16.765 7.683 -2.394 1.00 59.28 118 HIS A CA 1
ATOM 937 C C . HIS A 1 118 ? 15.738 8.582 -1.686 1.00 59.28 118 HIS A C 1
ATOM 939 O O . HIS A 1 118 ? 14.922 9.216 -2.351 1.00 59.28 118 HIS A O 1
ATOM 945 N N . PHE A 1 119 ? 15.773 8.632 -0.349 1.00 53.06 119 PHE A N 1
ATOM 946 C CA . PHE A 1 119 ? 14.870 9.430 0.490 1.00 53.06 119 PHE A CA 1
ATOM 947 C C . PHE A 1 119 ? 15.500 10.724 1.053 1.00 53.06 119 PHE A C 1
ATOM 949 O O . PHE A 1 119 ? 14.879 11.351 1.911 1.00 53.06 119 PHE A O 1
ATOM 956 N N . ASN A 1 120 ? 16.689 11.128 0.579 1.00 41.25 120 ASN A N 1
ATOM 957 C CA . ASN A 1 120 ? 17.317 12.420 0.904 1.00 41.25 120 ASN A CA 1
ATOM 958 C C . ASN A 1 120 ? 16.928 13.517 -0.089 1.00 41.25 120 ASN A C 1
ATOM 960 O O . ASN A 1 120 ? 17.112 13.286 -1.305 1.00 41.25 120 ASN A O 1
#

Radius of gyration: 20.83 Å; chains: 1; bounding box: 34×64×63 Å

pLDDT: mean 83.45, std 12.4, range [41.25, 95.19]

Organism: NCBI:txid1671868